Protein AF-A0A7R9K8U1-F1 (afdb_monomer_lite)

InterPro domains:
  IPR033490 Leucine-rich PPR motif-containing protein [PTHR46669] (6-145)

Organism: Timema genevievae (NCBI:txid629358)

Sequence (145 aa):
PIANCCQEFEAAGHEFSAGMIACMFDAHVRFGNLEEAEAYFKELTTSAPSFTLDHFKVVDFATLLVTKGKLKDAVSLLNKYPANIRGKGSMVSISRNCLKLLTAMSESGEGAASTRDMLSLLVQQGYCTVNNIMLGPLIRAHLNR

pLDDT: mean 88.68, std 11.59, range [49.0, 98.5]

Radius of gyration: 16.49 Å; chains: 1; bounding box: 37×22×49 Å

Structure (mmCIF, N/CA/C/O backbone):
data_AF-A0A7R9K8U1-F1
#
_entry.id   AF-A0A7R9K8U1-F1
#
loop_
_atom_site.group_PDB
_atom_site.id
_atom_site.type_symbol
_atom_site.label_atom_id
_atom_site.label_alt_id
_atom_site.label_comp_id
_atom_site.label_asym_id
_atom_site.label_entity_id
_atom_site.label_seq_id
_atom_site.pdbx_PDB_ins_code
_atom_site.Cartn_x
_atom_site.Cartn_y
_atom_site.Cartn_z
_atom_site.occupancy
_atom_site.B_iso_or_equiv
_atom_site.auth_seq_id
_atom_site.auth_comp_id
_atom_site.auth_asym_id
_atom_site.auth_atom_id
_atom_site.pdbx_PDB_model_num
ATOM 1 N N . PRO A 1 1 ? -2.905 10.457 -22.133 1.00 58.56 1 PRO A N 1
ATOM 2 C CA . PRO A 1 1 ? -1.576 11.119 -22.211 1.00 58.56 1 PRO A CA 1
ATOM 3 C C . PRO A 1 1 ? -0.402 10.166 -21.945 1.00 58.56 1 PRO A C 1
ATOM 5 O O . PRO A 1 1 ? 0.466 10.059 -22.796 1.00 58.56 1 PRO A O 1
ATOM 8 N N . ILE A 1 2 ? -0.391 9.453 -20.809 1.00 61.75 2 ILE A N 1
ATOM 9 C CA . ILE A 1 2 ? 0.702 8.527 -20.454 1.00 61.75 2 ILE A CA 1
ATOM 10 C C . ILE A 1 2 ? 0.732 7.309 -21.399 1.00 61.75 2 ILE A C 1
ATOM 12 O O . ILE A 1 2 ? 1.789 6.973 -21.913 1.00 61.75 2 ILE A O 1
ATOM 16 N N . ALA A 1 3 ? -0.433 6.728 -21.714 1.00 65.38 3 ALA A N 1
ATOM 17 C CA . ALA A 1 3 ? -0.542 5.586 -22.630 1.00 65.38 3 ALA A CA 1
ATOM 18 C C . ALA A 1 3 ? 0.078 5.846 -24.019 1.00 65.38 3 ALA A C 1
ATOM 20 O O . ALA A 1 3 ? 0.784 4.990 -24.538 1.00 65.38 3 ALA A O 1
ATOM 21 N N . ASN A 1 4 ? -0.115 7.044 -24.584 1.00 69.38 4 ASN A N 1
ATOM 22 C CA . ASN A 1 4 ? 0.431 7.391 -25.902 1.00 69.38 4 ASN A CA 1
ATOM 23 C C . ASN A 1 4 ? 1.967 7.466 -25.886 1.00 69.38 4 ASN A C 1
ATOM 25 O O . ASN A 1 4 ? 2.611 6.990 -26.808 1.00 69.38 4 ASN A O 1
ATOM 29 N N . CYS A 1 5 ? 2.554 8.009 -24.814 1.00 71.19 5 CYS A N 1
ATOM 30 C CA . CYS A 1 5 ? 4.010 8.097 -24.668 1.00 71.19 5 CYS A CA 1
ATOM 31 C C . CYS A 1 5 ? 4.652 6.701 -24.555 1.00 71.19 5 CYS A C 1
ATOM 33 O O . CYS A 1 5 ? 5.703 6.451 -25.137 1.00 71.19 5 CYS A O 1
ATOM 35 N N . CYS A 1 6 ? 3.997 5.767 -23.855 1.00 75.81 6 CYS A N 1
ATOM 36 C CA . CYS A 1 6 ? 4.476 4.387 -23.747 1.00 75.81 6 CYS A CA 1
ATOM 37 C C . CYS A 1 6 ? 4.466 3.666 -25.098 1.00 75.81 6 CYS A C 1
ATOM 39 O O . CYS A 1 6 ? 5.458 3.039 -25.454 1.00 75.81 6 CYS A O 1
ATOM 41 N N . GLN A 1 7 ? 3.388 3.820 -25.871 1.00 77.94 7 GLN A N 1
ATOM 42 C CA . GLN A 1 7 ? 3.272 3.222 -27.203 1.00 77.94 7 GLN A CA 1
ATOM 43 C C . GLN A 1 7 ? 4.339 3.747 -28.169 1.00 77.94 7 GLN A C 1
ATOM 45 O O . GLN A 1 7 ? 4.906 2.976 -28.937 1.00 77.94 7 GLN A O 1
ATOM 50 N N . GLU A 1 8 ? 4.643 5.046 -28.122 1.00 80.25 8 GLU A N 1
ATOM 51 C CA . GLU A 1 8 ? 5.704 5.645 -28.941 1.00 80.25 8 GLU A CA 1
ATOM 52 C C . GLU A 1 8 ? 7.100 5.139 -28.542 1.00 80.25 8 GLU A C 1
ATOM 54 O O . GLU A 1 8 ? 7.938 4.889 -29.409 1.00 80.25 8 GLU A O 1
ATOM 59 N N . PHE A 1 9 ? 7.347 4.939 -27.245 1.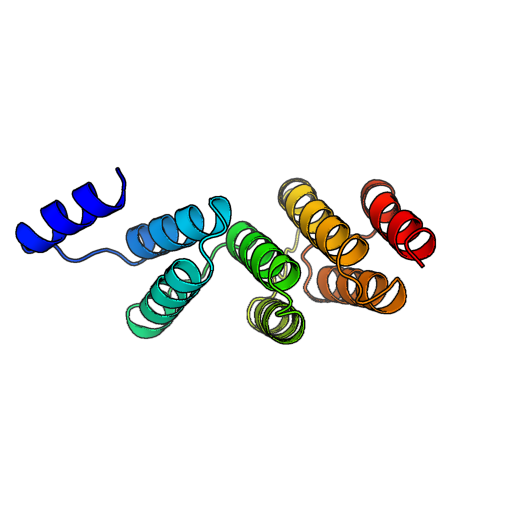00 82.38 9 PHE A N 1
ATOM 60 C CA . PHE A 1 9 ? 8.621 4.429 -26.731 1.00 82.38 9 PHE A CA 1
ATOM 61 C C . PHE A 1 9 ? 8.865 2.962 -27.122 1.00 82.38 9 PHE A C 1
ATOM 63 O O . PHE A 1 9 ? 9.959 2.614 -27.571 1.00 82.38 9 PHE A O 1
ATOM 70 N N . GLU A 1 10 ? 7.832 2.123 -27.020 1.00 80.31 10 GLU A N 1
ATOM 71 C CA . GLU A 1 10 ? 7.867 0.728 -27.480 1.00 80.31 10 GLU A CA 1
ATOM 72 C C . GLU A 1 10 ? 8.015 0.643 -29.003 1.00 80.31 10 GLU A C 1
ATOM 74 O O . GLU A 1 10 ? 8.814 -0.148 -29.504 1.00 80.31 10 GLU A O 1
ATOM 79 N N . ALA A 1 11 ? 7.300 1.491 -29.753 1.00 81.69 11 ALA A N 1
ATOM 80 C CA . ALA A 1 11 ? 7.401 1.550 -31.212 1.00 81.69 11 ALA A CA 1
ATOM 81 C C . ALA A 1 11 ? 8.803 1.968 -31.692 1.00 81.69 11 ALA A C 1
ATOM 83 O O . ALA A 1 11 ? 9.220 1.579 -32.784 1.00 81.69 11 ALA A O 1
ATOM 84 N N . ALA A 1 12 ? 9.547 2.715 -30.872 1.00 84.44 12 ALA A N 1
ATOM 85 C CA . ALA A 1 12 ? 10.950 3.050 -31.108 1.00 84.44 12 ALA A CA 1
ATOM 86 C C . ALA A 1 12 ? 11.928 1.902 -30.762 1.00 84.44 12 ALA A C 1
ATOM 88 O O . ALA A 1 12 ? 13.133 2.042 -30.978 1.00 84.44 12 ALA A O 1
ATOM 89 N N . GLY A 1 13 ? 11.434 0.765 -30.256 1.00 81.62 13 GLY A N 1
ATOM 90 C CA . GLY A 1 13 ? 12.230 -0.420 -29.928 1.00 81.62 13 GLY A CA 1
ATOM 91 C C . GLY A 1 13 ? 13.005 -0.316 -28.613 1.00 81.62 13 GLY A C 1
ATOM 92 O O . GLY A 1 13 ? 13.977 -1.045 -28.420 1.00 81.62 13 GLY A O 1
ATOM 93 N N . HIS A 1 14 ? 12.621 0.601 -27.723 1.00 85.00 14 HIS A N 1
ATOM 94 C CA . HIS A 1 14 ? 13.254 0.745 -26.416 1.00 85.00 14 HIS A CA 1
ATOM 95 C C . HIS A 1 14 ? 12.584 -0.139 -25.359 1.00 85.00 14 HIS A C 1
ATOM 97 O O . HIS A 1 14 ? 11.364 -0.273 -25.321 1.00 85.00 14 HIS A O 1
ATOM 103 N N . GLU A 1 15 ? 13.388 -0.698 -24.455 1.00 84.88 15 GLU A N 1
ATOM 104 C CA . GLU A 1 15 ? 12.897 -1.466 -23.309 1.00 84.88 15 GLU A CA 1
ATOM 105 C C . GLU A 1 15 ? 12.723 -0.568 -22.078 1.00 84.88 15 GLU A C 1
ATOM 107 O O . GLU A 1 15 ? 13.561 0.293 -21.781 1.00 84.88 15 GLU A O 1
ATOM 112 N N . PHE A 1 16 ? 11.644 -0.779 -21.322 1.00 88.38 16 PHE A N 1
ATOM 113 C CA . PHE A 1 16 ? 11.436 -0.064 -20.069 1.00 88.38 16 PHE A CA 1
ATOM 114 C C . PHE A 1 16 ? 12.353 -0.597 -18.972 1.00 88.38 16 PHE A C 1
ATOM 116 O O . PHE A 1 16 ? 12.380 -1.784 -18.656 1.00 88.38 16 PHE A O 1
ATOM 123 N N . SER A 1 17 ? 13.060 0.315 -18.307 1.00 92.19 17 SER A N 1
ATOM 124 C CA . SER A 1 17 ? 13.763 -0.029 -17.072 1.00 92.19 17 SER A CA 1
ATOM 125 C C . SER A 1 17 ? 12.773 -0.360 -15.946 1.00 92.19 17 SER A C 1
ATOM 127 O O . SER A 1 17 ? 11.665 0.178 -15.894 1.00 92.19 17 SER A O 1
ATOM 129 N N . ALA A 1 18 ? 13.206 -1.151 -14.960 1.00 94.00 18 ALA A N 1
ATOM 130 C CA . ALA A 1 18 ? 12.404 -1.444 -13.767 1.00 94.00 18 ALA A CA 1
ATOM 131 C C . ALA A 1 18 ? 11.915 -0.168 -13.047 1.00 94.00 18 ALA A C 1
ATOM 133 O O . ALA A 1 18 ? 10.790 -0.108 -12.558 1.00 94.00 18 ALA A O 1
ATOM 134 N N . GLY A 1 19 ? 12.733 0.892 -13.038 1.00 93.62 19 GLY A N 1
ATOM 135 C CA . GLY A 1 19 ? 12.345 2.192 -12.490 1.00 93.62 19 GLY A CA 1
ATOM 136 C C . GLY A 1 19 ? 11.198 2.853 -13.260 1.00 93.62 19 GLY A C 1
ATOM 137 O O . GLY A 1 19 ? 10.298 3.417 -12.640 1.00 93.62 19 GLY A O 1
ATOM 138 N N . MET A 1 20 ? 11.189 2.744 -14.592 1.00 93.56 20 MET A N 1
ATOM 139 C CA . MET A 1 20 ? 10.099 3.248 -15.437 1.00 93.56 20 MET A CA 1
ATOM 140 C C . MET A 1 20 ? 8.807 2.464 -15.203 1.00 93.56 20 MET A C 1
ATOM 142 O O . MET A 1 20 ? 7.772 3.079 -14.947 1.00 93.56 20 MET A O 1
ATOM 146 N N . ILE A 1 21 ? 8.877 1.129 -15.176 1.00 94.19 21 ILE A N 1
ATOM 147 C CA . ILE A 1 21 ? 7.728 0.262 -14.862 1.00 94.19 21 ILE A CA 1
ATOM 148 C C . ILE A 1 21 ? 7.169 0.609 -13.471 1.00 94.19 21 ILE A C 1
ATOM 150 O O . ILE A 1 21 ? 5.965 0.795 -13.301 1.00 94.19 21 ILE A O 1
ATOM 154 N N . ALA A 1 22 ? 8.036 0.811 -12.474 1.00 95.81 22 ALA A N 1
ATOM 155 C CA . ALA A 1 22 ? 7.624 1.220 -11.132 1.00 95.81 22 ALA A CA 1
ATOM 156 C C . ALA A 1 22 ? 7.000 2.630 -11.078 1.00 95.81 22 ALA A C 1
ATOM 158 O O . ALA A 1 22 ? 6.255 2.929 -10.140 1.00 95.81 22 ALA A O 1
ATOM 159 N N . CYS A 1 23 ? 7.322 3.527 -12.014 1.00 94.44 23 CYS A N 1
ATOM 160 C CA . CYS A 1 23 ? 6.671 4.835 -12.152 1.00 94.44 23 CYS A CA 1
ATOM 161 C C . CYS A 1 23 ? 5.293 4.715 -12.811 1.00 94.44 23 CYS A C 1
ATOM 163 O O . CYS A 1 23 ? 4.356 5.374 -12.364 1.00 94.44 23 CYS A O 1
ATOM 165 N N . MET A 1 24 ? 5.159 3.850 -13.816 1.00 94.50 24 MET A N 1
ATOM 166 C CA . MET A 1 24 ? 3.882 3.547 -14.468 1.00 94.50 24 MET A CA 1
ATOM 167 C C . MET A 1 24 ? 2.894 2.911 -13.492 1.00 94.50 24 MET A C 1
ATOM 169 O O . MET A 1 24 ? 1.778 3.406 -13.328 1.00 94.50 24 MET A O 1
ATOM 173 N N . PHE A 1 25 ? 3.348 1.894 -12.761 1.00 96.88 25 PHE A N 1
ATOM 174 C CA . PHE A 1 25 ? 2.625 1.296 -11.643 1.00 96.88 25 PHE A CA 1
ATOM 175 C C . PHE A 1 25 ? 2.106 2.359 -10.663 1.00 96.88 25 PHE A C 1
ATOM 177 O O . PHE A 1 25 ? 0.908 2.450 -10.406 1.00 96.88 25 PHE A O 1
ATOM 184 N N . ASP A 1 26 ? 2.999 3.210 -10.157 1.00 96.31 26 ASP A N 1
ATOM 185 C CA . ASP A 1 26 ? 2.665 4.237 -9.169 1.00 96.31 26 ASP A CA 1
ATOM 186 C C . ASP A 1 26 ? 1.698 5.308 -9.711 1.00 96.31 26 ASP A C 1
ATOM 188 O O . ASP A 1 26 ? 0.852 5.825 -8.980 1.00 96.31 26 ASP A O 1
ATOM 192 N N . ALA A 1 27 ? 1.771 5.631 -11.005 1.00 96.00 27 ALA A N 1
ATOM 193 C CA . ALA A 1 27 ? 0.796 6.508 -11.645 1.00 96.00 27 ALA A CA 1
ATOM 194 C C . ALA A 1 27 ? -0.605 5.873 -11.650 1.00 96.00 27 ALA A C 1
ATOM 196 O O . ALA A 1 27 ? -1.566 6.513 -11.221 1.00 96.00 27 ALA A O 1
ATOM 197 N N . HIS A 1 28 ? -0.727 4.610 -12.069 1.00 96.56 28 HIS A N 1
ATOM 198 C CA . HIS A 1 28 ? -2.011 3.900 -12.080 1.00 96.56 28 HIS A CA 1
ATOM 199 C C . HIS A 1 28 ? -2.598 3.717 -10.677 1.00 96.56 28 HIS A C 1
ATOM 201 O O . HIS A 1 28 ? -3.803 3.914 -10.496 1.00 96.56 28 HIS A O 1
ATOM 207 N N . VAL A 1 29 ? -1.756 3.458 -9.670 1.00 97.75 29 VAL A N 1
ATOM 208 C CA . VAL A 1 29 ? -2.177 3.439 -8.261 1.00 97.75 29 VAL A CA 1
ATOM 209 C C . VAL A 1 29 ? -2.803 4.776 -7.862 1.00 97.75 29 VAL A C 1
ATOM 211 O O . VAL A 1 29 ? -3.905 4.807 -7.313 1.00 97.75 29 VAL A O 1
ATOM 214 N N . ARG A 1 30 ? -2.147 5.895 -8.195 1.00 94.69 30 ARG A N 1
ATOM 215 C CA . ARG A 1 30 ? -2.631 7.245 -7.864 1.00 94.69 30 ARG A CA 1
ATOM 216 C C . ARG A 1 30 ? -3.910 7.644 -8.604 1.00 94.69 30 ARG A C 1
ATOM 218 O O . ARG A 1 30 ? -4.683 8.429 -8.059 1.00 94.69 30 ARG A O 1
ATOM 225 N N . PHE A 1 31 ? -4.151 7.108 -9.800 1.00 95.75 31 PHE A N 1
ATOM 226 C CA . PHE A 1 31 ? -5.392 7.331 -10.555 1.00 95.75 31 PHE A CA 1
ATOM 227 C C . PHE A 1 31 ? -6.523 6.351 -10.204 1.00 95.75 31 PHE A C 1
ATOM 229 O O . PHE A 1 31 ? -7.654 6.551 -10.639 1.00 95.75 31 PHE A O 1
ATOM 236 N N . GLY A 1 32 ? -6.259 5.329 -9.385 1.00 96.00 32 GLY A N 1
ATOM 237 C CA . GLY A 1 32 ? -7.265 4.343 -8.981 1.00 96.00 32 GLY A CA 1
ATOM 238 C C . GLY A 1 32 ? -7.548 3.255 -10.024 1.00 96.00 32 GLY A C 1
ATOM 239 O O . GLY A 1 32 ? -8.571 2.562 -9.931 1.00 96.00 32 GLY A O 1
ATOM 240 N N . ASN A 1 33 ? -6.639 3.100 -10.988 1.00 96.88 33 ASN A N 1
ATOM 241 C CA . ASN A 1 33 ? -6.682 2.128 -12.076 1.00 96.88 33 ASN A CA 1
ATOM 242 C C . ASN A 1 33 ? -6.093 0.796 -11.593 1.00 96.88 33 ASN A C 1
ATOM 244 O O . ASN A 1 33 ? -4.892 0.554 -11.713 1.00 96.88 33 ASN A O 1
ATOM 248 N N . LEU A 1 34 ? -6.926 -0.033 -10.958 1.00 97.44 34 LEU A N 1
ATOM 249 C CA . LEU A 1 34 ? -6.455 -1.247 -10.289 1.00 97.44 34 LEU A CA 1
ATOM 250 C C . LEU A 1 34 ? -5.900 -2.289 -11.267 1.00 97.44 34 LEU A C 1
ATOM 252 O O . LEU A 1 34 ? -4.856 -2.866 -10.984 1.00 97.44 34 LEU A O 1
ATOM 256 N N . GLU A 1 35 ? -6.584 -2.532 -12.384 1.00 97.12 35 GLU A N 1
ATOM 257 C CA . GLU A 1 35 ? -6.207 -3.585 -13.336 1.00 97.12 35 GLU A CA 1
ATOM 258 C C . GLU A 1 35 ? -4.828 -3.309 -13.943 1.00 97.12 35 GLU A C 1
ATOM 260 O O . GLU A 1 35 ? -3.952 -4.175 -13.947 1.00 97.12 35 GLU A O 1
ATOM 265 N N . GLU A 1 36 ? -4.591 -2.071 -14.372 1.00 96.38 36 GLU A N 1
ATOM 266 C CA . GLU A 1 36 ? -3.306 -1.646 -14.915 1.00 96.38 36 GLU A CA 1
ATOM 267 C C . GLU A 1 36 ? -2.218 -1.600 -13.837 1.00 96.38 36 GLU A C 1
ATOM 269 O O . GLU A 1 36 ? -1.082 -1.996 -14.097 1.00 96.38 36 GLU A O 1
ATOM 274 N N . ALA A 1 37 ? -2.547 -1.176 -12.611 1.00 97.75 37 ALA A N 1
ATOM 275 C CA . ALA A 1 37 ? -1.602 -1.241 -11.497 1.00 97.75 37 ALA A CA 1
ATOM 276 C C . ALA A 1 37 ? -1.169 -2.692 -11.212 1.00 97.75 37 ALA A C 1
ATOM 278 O O . ALA A 1 37 ? 0.022 -2.960 -11.053 1.00 97.75 37 ALA A O 1
ATOM 279 N N . GLU A 1 38 ? -2.102 -3.646 -11.200 1.00 97.69 38 GLU A N 1
ATOM 280 C CA . GLU A 1 38 ? -1.797 -5.071 -11.029 1.00 97.69 38 GLU A CA 1
ATOM 281 C C . GLU A 1 38 ? -0.952 -5.620 -12.187 1.00 97.69 38 GLU A C 1
ATOM 283 O O . GLU A 1 38 ? -0.008 -6.380 -11.945 1.00 97.69 38 GLU A O 1
ATOM 288 N N . ALA A 1 39 ? -1.231 -5.199 -13.425 1.00 96.88 39 ALA A N 1
ATOM 289 C CA . ALA A 1 39 ? -0.458 -5.589 -14.601 1.00 96.88 39 ALA A CA 1
ATOM 290 C C . ALA A 1 39 ? 1.006 -5.128 -14.504 1.00 96.88 39 ALA A C 1
ATOM 292 O O . ALA A 1 39 ? 1.909 -5.965 -14.566 1.00 96.88 39 ALA A O 1
ATOM 293 N N . TYR A 1 40 ? 1.250 -3.837 -14.250 1.00 96.25 40 TYR A N 1
ATOM 294 C CA . TYR A 1 40 ? 2.613 -3.310 -14.107 1.00 96.25 40 TYR A CA 1
ATOM 295 C C . TYR A 1 40 ? 3.331 -3.854 -12.868 1.00 96.25 40 TYR A C 1
ATOM 297 O O . TYR A 1 40 ? 4.544 -4.059 -12.895 1.00 96.25 40 TYR A O 1
ATOM 305 N N . PHE A 1 41 ? 2.614 -4.137 -11.776 1.00 96.56 41 PHE A N 1
ATOM 306 C CA . PHE A 1 41 ? 3.212 -4.772 -10.600 1.00 96.56 41 PHE A CA 1
ATOM 307 C C . PHE A 1 41 ? 3.661 -6.214 -10.889 1.00 96.56 41 PHE A C 1
ATOM 309 O O . PHE A 1 41 ? 4.755 -6.633 -10.488 1.00 96.56 41 PHE A O 1
ATOM 316 N N . LYS A 1 42 ? 2.842 -6.980 -11.619 1.00 96.25 42 LYS A N 1
ATOM 317 C CA . LYS A 1 42 ? 3.197 -8.329 -12.075 1.00 96.25 42 LYS A CA 1
ATOM 318 C C . LYS A 1 42 ? 4.388 -8.294 -13.029 1.00 96.25 42 LYS A C 1
ATOM 320 O O . LYS A 1 42 ? 5.302 -9.103 -12.880 1.00 96.25 42 LYS A O 1
ATOM 325 N N . GLU A 1 43 ? 4.392 -7.359 -13.972 1.00 94.88 43 GLU A N 1
ATOM 326 C CA . GLU A 1 43 ? 5.511 -7.159 -14.888 1.00 94.88 43 GLU A CA 1
ATOM 327 C C . GLU A 1 43 ? 6.796 -6.859 -14.114 1.00 94.88 43 GLU A C 1
ATOM 329 O O . GLU A 1 43 ? 7.762 -7.602 -14.253 1.00 94.88 43 GLU A O 1
ATOM 334 N N . LEU A 1 44 ? 6.773 -5.872 -13.211 1.00 94.69 44 LEU A N 1
ATOM 335 C CA . LEU A 1 44 ? 7.926 -5.470 -12.402 1.00 94.69 44 LEU A CA 1
ATOM 336 C C . LEU A 1 44 ? 8.526 -6.642 -11.616 1.00 94.69 44 LEU A C 1
ATOM 338 O O . LEU A 1 44 ? 9.740 -6.828 -11.594 1.00 94.69 44 LEU A O 1
ATOM 342 N N . THR A 1 45 ? 7.674 -7.448 -10.979 1.00 93.44 45 THR A N 1
ATOM 343 C CA . THR A 1 45 ? 8.120 -8.602 -10.180 1.00 93.44 45 THR A CA 1
ATOM 344 C C . THR A 1 45 ? 8.605 -9.782 -11.025 1.00 93.44 45 THR A C 1
ATOM 346 O O . THR A 1 45 ? 9.346 -10.618 -10.509 1.00 93.44 45 THR A O 1
ATOM 349 N N . THR A 1 46 ? 8.224 -9.844 -12.304 1.00 94.19 46 THR A N 1
ATOM 350 C CA . THR A 1 46 ? 8.655 -10.890 -13.243 1.00 94.19 46 THR A CA 1
ATOM 351 C C . THR A 1 46 ? 9.940 -10.498 -13.971 1.00 94.19 46 THR A C 1
ATOM 353 O O . THR A 1 46 ? 10.868 -11.300 -14.040 1.00 94.19 46 THR A O 1
ATOM 356 N N . SER A 1 47 ? 10.011 -9.273 -14.500 1.00 92.81 47 SER A N 1
ATOM 357 C CA . SER A 1 47 ? 11.144 -8.781 -15.294 1.00 92.81 47 SER A CA 1
ATOM 358 C C . SER A 1 47 ? 12.323 -8.333 -14.429 1.00 92.81 47 SER A C 1
ATOM 360 O O . SER A 1 47 ? 13.474 -8.472 -14.838 1.00 92.81 47 SER A O 1
ATOM 362 N N . ALA A 1 48 ? 12.059 -7.842 -13.215 1.00 93.06 48 ALA A N 1
ATOM 363 C CA . ALA A 1 48 ? 13.077 -7.348 -12.297 1.00 93.06 48 ALA A CA 1
ATOM 364 C C . ALA A 1 48 ? 12.849 -7.877 -10.865 1.00 93.06 48 ALA A C 1
ATOM 366 O O . ALA A 1 48 ? 12.540 -7.108 -9.955 1.00 93.06 48 ALA A O 1
ATOM 367 N N . PRO A 1 49 ? 13.036 -9.187 -10.613 1.00 91.12 49 PRO A N 1
ATOM 368 C CA . PRO A 1 49 ? 12.740 -9.802 -9.313 1.00 91.12 49 PRO A CA 1
ATOM 369 C C . PRO A 1 49 ? 13.603 -9.268 -8.157 1.00 91.12 49 PRO A C 1
ATOM 371 O O . PRO A 1 49 ? 13.213 -9.375 -6.998 1.00 91.12 49 PRO A O 1
ATOM 374 N N . SER A 1 50 ? 14.770 -8.686 -8.455 1.00 91.44 50 SER A N 1
ATOM 375 C CA . SER A 1 50 ? 15.648 -8.024 -7.481 1.00 91.44 50 SER A CA 1
ATOM 376 C C . SER A 1 50 ? 15.288 -6.555 -7.224 1.00 91.44 50 SER A C 1
ATOM 378 O O . SER A 1 50 ? 15.922 -5.912 -6.386 1.00 91.44 50 SER A O 1
ATOM 380 N N . PHE A 1 51 ? 14.298 -6.003 -7.931 1.00 92.31 51 PHE A N 1
ATOM 381 C CA . PHE A 1 51 ? 13.867 -4.624 -7.749 1.00 92.31 51 PHE A CA 1
ATOM 382 C C . PHE A 1 51 ? 13.052 -4.474 -6.462 1.00 92.31 51 PHE A C 1
ATOM 384 O O . PHE A 1 51 ? 11.991 -5.077 -6.288 1.00 92.31 51 PHE A O 1
ATOM 391 N N . THR A 1 52 ? 13.529 -3.614 -5.567 1.00 89.75 52 THR A N 1
ATOM 392 C CA . THR A 1 52 ? 12.821 -3.288 -4.329 1.00 89.75 52 THR A CA 1
ATOM 393 C C . THR A 1 52 ? 11.846 -2.148 -4.578 1.00 89.75 52 THR A C 1
ATOM 395 O O . THR A 1 52 ? 12.250 -1.021 -4.867 1.00 89.75 52 THR A O 1
ATOM 398 N N . LEU A 1 53 ? 10.551 -2.430 -4.432 1.00 90.88 53 LEU A N 1
ATOM 399 C CA . LEU A 1 53 ? 9.529 -1.395 -4.476 1.00 90.88 53 LEU A CA 1
ATOM 400 C C . LEU A 1 53 ? 9.602 -0.534 -3.209 1.00 90.88 53 LEU A C 1
ATOM 402 O O . LEU A 1 53 ? 9.659 -1.043 -2.091 1.00 90.88 53 LEU A O 1
ATOM 406 N N . ASP A 1 54 ? 9.583 0.779 -3.406 1.00 90.00 54 ASP A N 1
ATOM 407 C CA . ASP A 1 54 ? 9.598 1.756 -2.327 1.00 90.00 54 ASP A CA 1
ATOM 408 C C . ASP A 1 54 ? 8.359 1.636 -1.413 1.00 90.00 54 ASP A C 1
ATOM 410 O O . ASP A 1 54 ? 7.238 1.393 -1.870 1.00 90.00 54 ASP A O 1
ATOM 414 N N . HIS A 1 55 ? 8.559 1.828 -0.108 1.00 90.81 55 HIS A N 1
ATOM 415 C CA . HIS A 1 55 ? 7.528 1.585 0.903 1.00 90.81 55 HIS A CA 1
ATOM 416 C C . HIS A 1 55 ? 6.303 2.495 0.758 1.00 90.81 55 HIS A C 1
ATOM 418 O O . HIS A 1 55 ? 5.198 2.070 1.093 1.00 90.81 55 HIS A O 1
ATOM 424 N N . PHE A 1 56 ? 6.458 3.716 0.236 1.00 93.12 56 PHE A N 1
ATOM 425 C CA . PHE A 1 56 ? 5.318 4.604 0.004 1.00 93.12 56 PHE A CA 1
ATOM 426 C C . PHE A 1 56 ? 4.394 4.015 -1.059 1.00 93.12 56 PHE A C 1
ATOM 428 O O . PHE A 1 56 ? 3.184 3.934 -0.847 1.00 93.12 56 PHE A O 1
ATOM 435 N N . LYS A 1 57 ? 4.978 3.513 -2.154 1.00 95.00 57 LYS A N 1
ATOM 436 C CA . LYS A 1 57 ? 4.241 2.865 -3.246 1.00 95.00 57 LYS A CA 1
ATOM 437 C C . LYS A 1 57 ? 3.538 1.590 -2.785 1.00 95.00 57 LYS A C 1
ATOM 439 O O . LYS A 1 57 ? 2.421 1.318 -3.216 1.00 95.00 57 LYS A O 1
ATOM 444 N N . VAL A 1 58 ? 4.161 0.827 -1.883 1.00 96.25 58 VAL A N 1
ATOM 445 C CA . VAL A 1 58 ? 3.538 -0.367 -1.286 1.00 96.25 58 VAL A CA 1
ATOM 446 C C . VAL A 1 58 ? 2.282 0.006 -0.490 1.00 96.25 58 VAL A C 1
ATOM 448 O O . VAL A 1 58 ? 1.231 -0.601 -0.694 1.00 96.25 58 VAL A O 1
ATOM 451 N N . VAL A 1 59 ? 2.356 1.015 0.386 1.00 96.81 59 VAL A N 1
ATOM 452 C CA . VAL A 1 59 ? 1.201 1.438 1.204 1.00 96.81 59 VAL A CA 1
ATOM 453 C C . VAL A 1 59 ? 0.108 2.084 0.349 1.00 96.81 59 VAL A C 1
ATOM 455 O O . VAL A 1 59 ? -1.078 1.839 0.585 1.00 96.81 59 VAL A O 1
ATOM 458 N N . ASP A 1 60 ? 0.470 2.867 -0.668 1.00 97.75 60 ASP A N 1
ATOM 459 C CA . ASP A 1 60 ? -0.508 3.449 -1.594 1.00 97.75 60 ASP A CA 1
ATOM 460 C C . ASP A 1 60 ? -1.224 2.365 -2.411 1.00 97.75 60 ASP A C 1
ATOM 462 O O . ASP A 1 60 ? -2.444 2.422 -2.577 1.00 97.75 60 ASP A O 1
ATOM 466 N N . PHE A 1 61 ? -0.513 1.318 -2.836 1.00 98.50 61 PHE A N 1
ATOM 467 C CA . PHE A 1 61 ? -1.146 0.197 -3.524 1.00 98.50 61 PHE A CA 1
ATOM 468 C C . PHE A 1 61 ? -2.043 -0.630 -2.598 1.00 98.50 61 PHE A C 1
ATOM 470 O O . PHE A 1 61 ? -3.167 -0.963 -2.974 1.00 98.50 61 PHE A O 1
ATOM 477 N N . ALA A 1 62 ? -1.615 -0.878 -1.355 1.00 98.44 62 ALA A N 1
ATOM 478 C CA . ALA A 1 62 ? -2.472 -1.481 -0.332 1.00 98.44 62 ALA A CA 1
ATOM 479 C C . ALA A 1 62 ? -3.749 -0.652 -0.101 1.00 98.44 62 ALA A C 1
ATOM 481 O O . ALA A 1 62 ? -4.834 -1.213 0.046 1.00 98.44 62 ALA A O 1
ATOM 482 N N . THR A 1 63 ? -3.637 0.680 -0.128 1.00 98.44 63 THR A N 1
ATOM 483 C CA . THR A 1 63 ? -4.789 1.588 -0.026 1.00 98.44 63 THR A CA 1
ATOM 484 C C . THR A 1 63 ? -5.747 1.382 -1.192 1.00 98.44 63 THR A C 1
ATOM 486 O O . THR A 1 63 ? -6.940 1.184 -0.965 1.00 98.44 63 THR A O 1
ATOM 489 N N . LEU A 1 64 ? -5.242 1.350 -2.430 1.00 98.50 64 LEU A N 1
ATOM 490 C CA . LEU A 1 64 ? -6.075 1.091 -3.605 1.00 98.50 64 LEU A CA 1
ATOM 491 C C . LEU A 1 64 ? -6.789 -0.266 -3.507 1.00 98.50 64 LEU A C 1
ATOM 493 O O . LEU A 1 64 ? -7.999 -0.330 -3.722 1.00 98.50 64 LEU A O 1
ATOM 497 N N . LEU A 1 65 ? -6.082 -1.326 -3.110 1.00 98.50 65 LEU A N 1
ATOM 498 C CA . LEU A 1 65 ? -6.665 -2.658 -2.915 1.00 98.50 65 LEU A CA 1
ATOM 499 C C . LEU A 1 65 ? -7.828 -2.632 -1.913 1.00 98.50 65 LEU A C 1
ATOM 501 O O . LEU A 1 65 ? -8.908 -3.139 -2.220 1.00 98.50 65 LEU A O 1
ATOM 505 N N . VAL A 1 66 ? -7.658 -1.972 -0.762 1.00 97.94 66 VAL A N 1
ATOM 506 C CA . VAL A 1 66 ? -8.735 -1.798 0.230 1.00 97.94 66 VAL A CA 1
ATOM 507 C C . VAL A 1 66 ? -9.933 -1.063 -0.369 1.00 97.94 66 VAL A C 1
ATOM 509 O O . VAL A 1 66 ? -11.060 -1.538 -0.238 1.00 97.94 66 VAL A O 1
ATOM 512 N N . THR A 1 67 ? -9.713 0.046 -1.085 1.00 97.00 67 THR A N 1
ATOM 513 C CA . THR A 1 67 ? -10.819 0.817 -1.694 1.00 97.00 67 THR A CA 1
ATOM 514 C C . THR A 1 67 ? -11.585 0.043 -2.770 1.00 97.00 67 THR A C 1
ATOM 516 O O . THR A 1 67 ? -12.715 0.395 -3.100 1.00 97.00 67 THR A O 1
ATOM 519 N N . LYS A 1 68 ? -10.988 -1.021 -3.315 1.00 97.12 68 LYS A N 1
ATOM 520 C CA . LYS A 1 68 ? -11.585 -1.905 -4.323 1.00 97.12 68 LYS A CA 1
ATOM 521 C C . LYS A 1 68 ? -12.099 -3.223 -3.724 1.00 97.12 68 LYS A C 1
ATOM 523 O O . LYS A 1 68 ? -12.423 -4.139 -4.473 1.00 97.12 68 LYS A O 1
ATOM 528 N N . GLY A 1 69 ? -12.171 -3.333 -2.394 1.00 96.38 69 GLY A N 1
ATOM 529 C CA . GLY A 1 69 ? -12.692 -4.513 -1.693 1.00 96.38 69 GLY A CA 1
ATOM 530 C C . GLY A 1 69 ? -11.725 -5.702 -1.626 1.00 96.38 69 GLY A C 1
ATOM 531 O O . GLY A 1 69 ? -12.123 -6.801 -1.248 1.00 96.38 69 GLY A O 1
ATOM 532 N N . LYS A 1 70 ? -10.445 -5.509 -1.965 1.00 97.44 70 LYS A N 1
ATOM 533 C CA . LYS A 1 70 ? -9.404 -6.550 -1.955 1.00 97.44 70 LYS A CA 1
ATOM 534 C C . LYS A 1 70 ? -8.564 -6.515 -0.669 1.00 97.44 70 LYS A C 1
ATOM 536 O O . LYS A 1 70 ? -7.336 -6.443 -0.706 1.00 97.44 70 LYS A O 1
ATOM 541 N N . LEU A 1 71 ? -9.215 -6.571 0.498 1.00 97.38 71 LEU A N 1
ATOM 542 C CA . LEU A 1 71 ? -8.532 -6.474 1.802 1.00 97.38 71 LEU A CA 1
ATOM 543 C C . LEU A 1 71 ? -7.464 -7.563 2.003 1.00 97.38 71 LEU A C 1
ATOM 545 O O . LEU A 1 71 ? -6.363 -7.281 2.473 1.00 97.38 71 LEU A O 1
ATOM 549 N N . LYS A 1 72 ? -7.771 -8.812 1.636 1.00 97.50 72 LYS A N 1
ATOM 550 C CA . LYS A 1 72 ? -6.836 -9.939 1.799 1.00 97.50 72 LYS A CA 1
ATOM 551 C C . LYS A 1 72 ? -5.542 -9.723 1.014 1.00 97.50 72 LYS A C 1
ATOM 553 O O . LYS A 1 72 ? -4.459 -9.976 1.541 1.00 97.50 72 LYS A O 1
ATOM 558 N N . ASP A 1 73 ? -5.655 -9.190 -0.198 1.00 98.00 73 ASP A N 1
ATOM 559 C CA . ASP A 1 73 ? -4.509 -8.912 -1.062 1.00 98.00 73 ASP A CA 1
ATOM 560 C C . ASP A 1 73 ? -3.670 -7.762 -0.497 1.00 98.00 73 ASP A C 1
ATOM 562 O O . ASP A 1 73 ? -2.442 -7.855 -0.471 1.00 98.00 73 ASP A O 1
ATOM 566 N N . ALA A 1 74 ? -4.315 -6.728 0.060 1.00 98.19 74 ALA A N 1
ATOM 567 C CA . ALA A 1 74 ? -3.626 -5.638 0.751 1.00 98.19 74 ALA A CA 1
ATOM 568 C C . ALA A 1 74 ? -2.808 -6.147 1.953 1.00 98.19 74 ALA A C 1
ATOM 570 O O . ALA A 1 74 ? -1.638 -5.793 2.112 1.00 98.19 74 ALA A O 1
ATOM 571 N N . VAL A 1 75 ? -3.390 -7.029 2.774 1.00 98.12 75 VAL A N 1
ATOM 572 C CA . VAL A 1 75 ? -2.697 -7.652 3.915 1.00 98.12 75 VAL A CA 1
ATOM 573 C C . VAL A 1 75 ? -1.535 -8.529 3.444 1.00 98.12 75 VAL A C 1
ATOM 575 O O . VAL A 1 75 ? -0.442 -8.470 4.015 1.00 98.12 75 VAL A O 1
ATOM 578 N N . SER A 1 76 ? -1.731 -9.329 2.394 1.00 97.75 76 SER A N 1
ATOM 579 C CA . SER A 1 76 ? -0.664 -10.158 1.825 1.00 97.75 76 SER A CA 1
ATOM 580 C C . SER A 1 76 ? 0.491 -9.308 1.287 1.00 97.75 76 SER A C 1
ATOM 582 O O . SER A 1 76 ? 1.656 -9.651 1.494 1.00 97.75 76 SER A O 1
ATOM 584 N N . LEU A 1 77 ? 0.184 -8.189 0.626 1.00 97.19 77 LEU A N 1
ATOM 585 C CA . LEU A 1 77 ? 1.175 -7.255 0.100 1.00 97.19 77 LEU A CA 1
ATOM 586 C C . LEU A 1 77 ? 2.034 -6.659 1.226 1.00 97.19 77 LEU A C 1
ATOM 588 O O . LEU A 1 77 ? 3.261 -6.719 1.155 1.00 97.19 77 LEU A O 1
ATOM 592 N N . LEU A 1 78 ? 1.409 -6.143 2.288 1.00 96.81 78 LEU A N 1
ATOM 593 C CA . LEU A 1 78 ? 2.121 -5.522 3.413 1.00 96.81 78 LEU A CA 1
ATOM 594 C C . LEU A 1 78 ? 3.012 -6.517 4.174 1.00 96.81 78 LEU A C 1
ATOM 596 O O . LEU A 1 78 ? 4.091 -6.142 4.625 1.00 96.81 78 LEU A O 1
ATOM 600 N N . ASN A 1 79 ? 2.594 -7.783 4.282 1.00 95.56 79 ASN A N 1
ATOM 601 C CA . ASN A 1 79 ? 3.422 -8.846 4.866 1.00 95.56 79 ASN A CA 1
ATOM 602 C C . ASN A 1 79 ? 4.611 -9.227 3.976 1.00 95.56 79 ASN A C 1
ATOM 604 O O . ASN A 1 79 ? 5.680 -9.561 4.484 1.00 95.56 79 ASN A O 1
ATOM 608 N N . LYS A 1 80 ? 4.436 -9.194 2.649 1.00 94.06 80 LYS A N 1
ATOM 609 C CA . LYS A 1 80 ? 5.499 -9.524 1.691 1.00 94.06 80 LYS A CA 1
ATOM 610 C C . LYS A 1 80 ? 6.585 -8.448 1.637 1.00 94.06 80 LYS A C 1
ATOM 612 O O . LYS A 1 80 ? 7.749 -8.775 1.420 1.00 94.06 80 LYS A O 1
ATOM 617 N N . TYR A 1 81 ? 6.213 -7.186 1.834 1.00 92.81 81 TYR A N 1
ATOM 618 C CA . TYR A 1 81 ? 7.120 -6.042 1.761 1.00 92.81 81 TYR A CA 1
ATOM 619 C C . TYR A 1 81 ? 7.156 -5.303 3.105 1.00 92.81 81 TYR A C 1
ATOM 621 O O . TYR A 1 81 ? 6.568 -4.234 3.217 1.00 92.81 81 TYR A O 1
ATOM 629 N N . PRO A 1 82 ? 7.813 -5.830 4.149 1.00 90.75 82 PRO A N 1
ATOM 630 C CA . PRO A 1 82 ? 7.974 -5.098 5.402 1.00 90.75 82 PRO A CA 1
ATOM 631 C C . PRO A 1 82 ? 8.820 -3.838 5.199 1.00 90.75 82 PRO A C 1
ATOM 633 O O . PRO A 1 82 ? 9.792 -3.844 4.440 1.00 90.75 82 PRO A O 1
ATOM 636 N N . ALA A 1 83 ? 8.494 -2.763 5.916 1.00 86.06 83 ALA A N 1
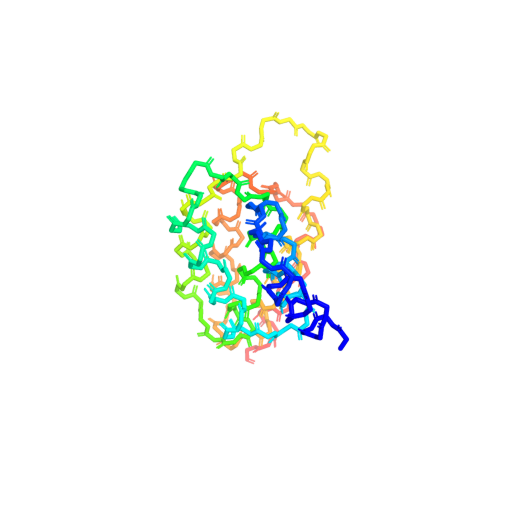ATOM 637 C CA . ALA A 1 83 ? 9.263 -1.527 5.845 1.00 86.06 83 ALA A CA 1
ATOM 638 C C . ALA A 1 83 ? 10.570 -1.623 6.645 1.00 86.06 83 ALA A C 1
ATOM 640 O O . ALA A 1 83 ? 11.587 -1.057 6.252 1.00 86.06 83 ALA A O 1
ATOM 641 N N . ASN A 1 84 ? 10.554 -2.351 7.773 1.00 73.38 84 ASN A N 1
ATOM 642 C CA . ASN A 1 84 ? 11.714 -2.549 8.658 1.00 73.38 84 ASN A CA 1
ATOM 643 C C . ASN A 1 84 ? 12.497 -1.248 8.954 1.00 73.38 84 ASN A C 1
ATOM 645 O O . ASN A 1 84 ? 13.716 -1.272 9.149 1.00 73.38 84 ASN A O 1
ATOM 649 N N . ILE A 1 85 ? 11.806 -0.100 8.981 1.00 64.69 85 ILE A N 1
ATOM 650 C CA . ILE A 1 85 ? 12.435 1.220 9.039 1.00 64.69 85 ILE A CA 1
ATOM 651 C C . ILE A 1 85 ? 13.069 1.410 10.421 1.00 64.69 85 ILE A C 1
ATOM 653 O O . ILE A 1 85 ? 12.404 1.724 11.411 1.00 64.69 85 ILE A O 1
ATOM 657 N N . ARG A 1 86 ? 14.393 1.248 10.499 1.00 51.78 86 ARG A N 1
ATOM 658 C CA . ARG A 1 86 ? 15.189 1.573 11.690 1.00 51.78 86 ARG A CA 1
ATOM 659 C C . ARG A 1 86 ? 15.573 3.056 11.655 1.00 51.78 86 ARG A C 1
ATOM 661 O O . ARG A 1 86 ? 16.581 3.420 11.064 1.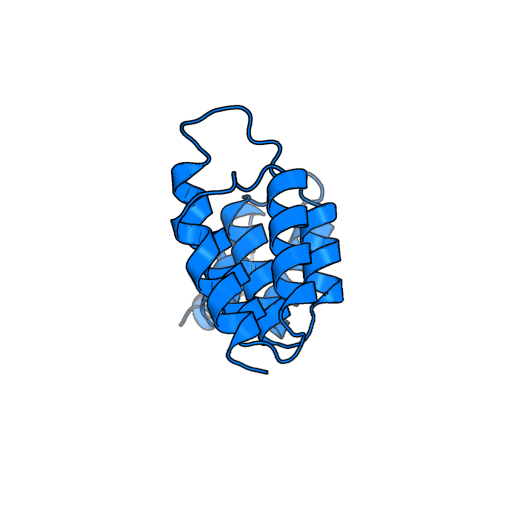00 51.78 86 ARG A O 1
ATOM 668 N N . GLY A 1 87 ? 14.782 3.920 12.297 1.00 51.94 87 GLY A N 1
ATOM 669 C CA . GLY A 1 87 ? 15.162 5.321 12.543 1.00 51.94 87 GLY A CA 1
ATOM 670 C C . GLY A 1 87 ? 14.003 6.323 12.522 1.00 51.94 87 GLY A C 1
ATOM 671 O O . GLY A 1 87 ? 13.134 6.275 11.656 1.00 51.94 87 GLY A O 1
ATOM 672 N N . LYS A 1 88 ? 14.015 7.278 13.466 1.00 49.03 88 LYS A N 1
ATOM 673 C CA . LYS A 1 88 ? 12.935 8.265 13.693 1.00 49.03 88 LYS A CA 1
ATOM 674 C C . LYS A 1 88 ? 12.653 9.206 12.505 1.00 49.03 88 LYS A C 1
ATOM 676 O O . LYS A 1 88 ? 11.545 9.718 12.408 1.00 49.03 88 LYS A O 1
ATOM 681 N N . GLY A 1 89 ? 13.623 9.437 11.613 1.00 49.00 89 GLY A N 1
ATOM 682 C CA . GLY A 1 89 ? 13.498 10.405 10.509 1.00 49.00 89 GLY A CA 1
ATOM 683 C C . GLY A 1 89 ? 12.656 9.933 9.316 1.00 49.00 89 GLY A C 1
ATOM 684 O O . GLY A 1 89 ? 12.010 10.750 8.672 1.00 49.00 89 GLY A O 1
ATOM 685 N N . SER A 1 90 ? 12.614 8.623 9.049 1.00 52.75 90 SER A N 1
ATOM 686 C CA . SER A 1 90 ? 11.887 8.040 7.905 1.00 52.75 90 SER A CA 1
ATOM 687 C C . SER A 1 90 ? 10.413 7.710 8.231 1.00 52.75 90 SER A C 1
ATOM 689 O O . SER A 1 90 ? 9.559 7.692 7.353 1.00 52.75 90 SER A O 1
ATOM 691 N N . MET A 1 91 ? 10.053 7.567 9.514 1.00 56.34 91 MET A N 1
ATOM 692 C CA . MET A 1 91 ? 8.663 7.294 9.934 1.00 56.34 91 MET A CA 1
ATOM 693 C C . MET A 1 91 ? 7.685 8.459 9.700 1.00 56.34 91 MET A C 1
ATOM 695 O O . MET A 1 91 ? 6.487 8.235 9.513 1.00 56.34 91 MET A O 1
ATOM 699 N N . VAL A 1 92 ? 8.158 9.711 9.735 1.00 60.06 92 VAL A N 1
ATOM 700 C CA . VAL A 1 92 ? 7.276 10.891 9.628 1.00 60.06 92 VAL A CA 1
ATOM 701 C C . VAL A 1 92 ? 6.665 11.007 8.229 1.00 60.06 92 VAL A C 1
ATOM 703 O O . VAL A 1 92 ? 5.510 11.410 8.091 1.00 60.06 92 VAL A O 1
ATOM 706 N N . SER A 1 93 ? 7.404 10.626 7.187 1.00 69.19 93 SER A N 1
ATOM 707 C CA . SER A 1 93 ? 6.975 10.784 5.796 1.00 69.19 93 SER A CA 1
ATOM 708 C C . SER A 1 93 ? 5.908 9.758 5.395 1.00 69.19 93 SER A C 1
ATOM 710 O O . SER A 1 93 ? 4.892 10.147 4.820 1.00 69.19 93 SER A O 1
ATOM 712 N N . ILE A 1 94 ? 6.065 8.484 5.767 1.00 87.62 94 ILE A N 1
ATOM 713 C CA . ILE A 1 94 ? 5.112 7.412 5.411 1.00 87.62 94 ILE A CA 1
ATOM 714 C C . ILE A 1 94 ? 3.837 7.400 6.271 1.00 87.62 94 ILE A C 1
ATOM 716 O O . ILE A 1 94 ? 2.824 6.800 5.903 1.00 87.62 94 ILE A O 1
ATOM 720 N N . SER A 1 95 ? 3.841 8.118 7.400 1.00 87.06 95 SER A N 1
ATOM 721 C CA . SER A 1 95 ? 2.673 8.256 8.281 1.00 87.06 95 SER A CA 1
ATOM 722 C C . SER A 1 95 ? 1.435 8.770 7.535 1.00 87.06 95 SER A C 1
ATOM 724 O O . SER A 1 95 ? 0.319 8.351 7.831 1.00 87.06 95 SER A O 1
ATOM 726 N N . ARG A 1 96 ? 1.605 9.635 6.525 1.00 89.88 96 ARG A N 1
ATOM 727 C CA . ARG A 1 96 ? 0.484 10.129 5.706 1.00 89.88 96 ARG A CA 1
ATOM 728 C C . ARG A 1 96 ? -0.164 9.017 4.881 1.00 89.88 96 ARG A C 1
ATOM 730 O O . ARG A 1 96 ? -1.387 8.974 4.795 1.00 89.88 96 ARG A O 1
ATOM 737 N N . ASN A 1 97 ? 0.628 8.119 4.303 1.00 93.50 97 ASN A N 1
ATOM 738 C CA . ASN A 1 97 ? 0.132 6.973 3.541 1.00 93.50 97 ASN A CA 1
ATOM 739 C C . ASN A 1 97 ? -0.566 5.975 4.475 1.00 93.50 97 ASN A C 1
ATOM 741 O O . ASN A 1 97 ? -1.669 5.527 4.177 1.00 93.50 97 ASN A O 1
ATOM 745 N N . CYS A 1 98 ? 0.006 5.725 5.659 1.00 94.56 98 CYS A N 1
ATOM 746 C CA . CYS A 1 98 ? -0.637 4.905 6.690 1.00 94.56 98 CYS A CA 1
ATOM 747 C C . CYS A 1 98 ? -1.999 5.482 7.103 1.00 94.56 98 CYS A C 1
ATOM 749 O O . CYS A 1 98 ? -2.979 4.749 7.199 1.00 94.56 98 CYS A O 1
ATOM 751 N N . LEU A 1 99 ? -2.084 6.803 7.295 1.00 94.31 99 LEU A N 1
ATOM 752 C CA . LEU A 1 99 ? -3.340 7.475 7.618 1.00 94.31 99 LEU A CA 1
ATOM 753 C C . LEU A 1 99 ? -4.376 7.320 6.498 1.00 94.31 99 LEU A C 1
ATOM 755 O O . LEU A 1 99 ? -5.542 7.050 6.785 1.00 94.31 99 LEU A O 1
ATOM 759 N N . LYS A 1 100 ? -3.966 7.476 5.232 1.00 95.38 100 LYS A N 1
ATOM 760 C CA . LYS A 1 100 ? -4.847 7.266 4.072 1.00 95.38 100 LYS A CA 1
ATOM 761 C C . LYS A 1 100 ? -5.379 5.836 4.027 1.00 95.38 100 LYS A C 1
ATOM 763 O O . LYS A 1 100 ? -6.585 5.658 3.892 1.00 95.38 100 LYS A O 1
ATOM 768 N N . LEU A 1 101 ? -4.512 4.843 4.225 1.00 97.12 101 LEU A N 1
ATOM 769 C CA . LEU A 1 101 ? -4.905 3.437 4.291 1.00 97.12 101 LEU A CA 1
ATOM 770 C C . LEU A 1 101 ? -5.911 3.181 5.419 1.00 97.12 101 LEU A C 1
ATOM 772 O O . LEU A 1 101 ? -6.954 2.576 5.192 1.00 97.12 101 LEU A O 1
ATOM 776 N N . LEU A 1 102 ? -5.645 3.681 6.628 1.00 96.44 102 LEU A N 1
ATOM 777 C CA . LEU A 1 102 ? -6.561 3.521 7.763 1.00 96.44 102 LEU A CA 1
ATOM 778 C C . LEU A 1 102 ? -7.890 4.250 7.542 1.00 96.44 102 LEU A C 1
ATOM 780 O O . LEU A 1 102 ? -8.934 3.763 7.965 1.00 96.44 102 LEU A O 1
ATOM 784 N N . THR A 1 103 ? -7.866 5.390 6.853 1.00 95.50 103 THR A N 1
ATOM 785 C CA . THR A 1 103 ? -9.085 6.106 6.460 1.00 95.50 103 THR A CA 1
ATOM 786 C C . THR A 1 103 ? -9.905 5.265 5.487 1.00 95.50 103 THR A C 1
ATOM 788 O O . THR A 1 103 ? -11.081 5.034 5.758 1.00 95.50 103 THR A O 1
ATOM 791 N N . ALA A 1 104 ? -9.276 4.711 4.446 1.00 96.12 104 ALA A N 1
ATOM 792 C CA . ALA A 1 104 ? -9.927 3.786 3.521 1.00 96.12 104 ALA A CA 1
ATOM 793 C C . ALA A 1 104 ? -10.495 2.556 4.249 1.00 96.12 104 ALA A C 1
ATOM 795 O O . ALA A 1 104 ? -11.609 2.142 3.962 1.00 96.12 104 ALA A O 1
ATOM 796 N N . MET A 1 105 ? -9.788 2.022 5.251 1.00 95.94 105 MET A N 1
ATOM 79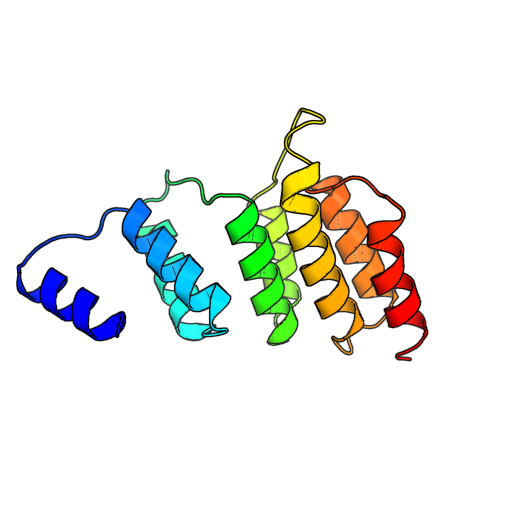7 C CA . MET A 1 105 ? -10.279 0.929 6.103 1.00 95.94 105 MET A CA 1
ATOM 798 C C . MET A 1 105 ? -11.462 1.313 6.999 1.00 95.94 105 MET A C 1
ATOM 800 O O . MET A 1 105 ? -12.232 0.448 7.391 1.00 95.94 105 MET A O 1
ATOM 804 N N . SER A 1 106 ? -11.569 2.579 7.406 1.00 93.81 106 SER A N 1
ATOM 805 C CA . SER A 1 106 ? -12.703 3.066 8.207 1.00 93.81 106 SER A CA 1
ATOM 806 C C . SER A 1 106 ? -13.949 3.338 7.362 1.00 93.81 106 SER A C 1
ATOM 808 O O . SER A 1 106 ? -15.060 3.423 7.886 1.00 93.81 106 SER A O 1
ATOM 810 N N . GLU A 1 107 ? -13.743 3.521 6.059 1.00 92.38 107 GLU A N 1
ATOM 811 C CA . GLU A 1 107 ? -14.782 3.736 5.055 1.00 92.38 107 GLU A CA 1
ATOM 812 C C . GLU A 1 107 ? -15.159 2.431 4.342 1.00 92.38 107 GLU A C 1
ATOM 814 O O . GLU A 1 107 ? -16.255 2.333 3.794 1.00 92.38 107 GLU A O 1
ATOM 819 N N . SER A 1 108 ? -14.290 1.413 4.374 1.00 86.19 108 SER A N 1
ATOM 820 C CA . SER A 1 108 ? -14.629 0.065 3.942 1.00 86.19 108 SER A CA 1
ATOM 821 C C . SER A 1 108 ? -15.564 -0.559 4.979 1.00 86.19 108 SER A C 1
ATOM 823 O O . SER A 1 108 ? -15.327 -0.490 6.184 1.00 86.19 108 SER A O 1
ATOM 825 N N . GLY A 1 109 ? -16.651 -1.185 4.532 1.00 85.25 109 GLY A N 1
ATOM 826 C CA . GLY A 1 109 ? -17.644 -1.826 5.409 1.00 85.25 109 GLY A CA 1
ATOM 827 C C . GLY A 1 109 ? -17.121 -3.018 6.232 1.00 85.25 109 GLY A C 1
ATOM 828 O O . GLY A 1 109 ? -17.915 -3.756 6.801 1.00 85.25 109 GLY A O 1
ATOM 829 N N . GLU A 1 110 ? -15.801 -3.214 6.302 1.00 87.69 110 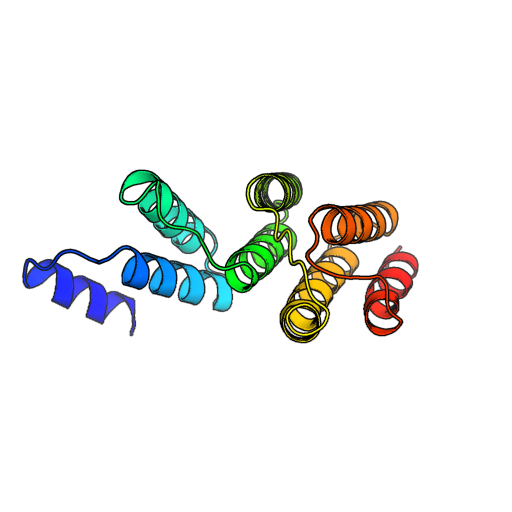GLU A N 1
ATOM 830 C CA . GLU A 1 110 ? -15.092 -4.281 7.020 1.00 87.69 110 GLU A CA 1
ATOM 831 C C . GLU A 1 110 ? -15.134 -4.100 8.550 1.00 87.69 110 GLU A C 1
ATOM 833 O O . GLU A 1 110 ? -14.838 -5.029 9.306 1.00 87.69 110 GLU A O 1
ATOM 838 N N . GLY A 1 111 ? -15.492 -2.898 9.013 1.00 88.12 111 GLY A N 1
ATOM 839 C CA . GLY A 1 111 ? -15.738 -2.576 10.415 1.00 88.12 111 GLY A CA 1
ATOM 840 C C . GLY A 1 111 ? -14.490 -2.264 11.252 1.00 88.12 111 GLY A C 1
ATOM 841 O O . GLY A 1 111 ? -13.343 -2.486 10.870 1.00 88.12 111 GLY A O 1
ATOM 842 N N . ALA A 1 112 ? -14.734 -1.751 12.462 1.00 91.56 112 ALA A N 1
ATOM 843 C CA . ALA A 1 112 ? -13.690 -1.221 13.345 1.00 91.56 112 ALA A CA 1
ATOM 844 C C . ALA A 1 112 ? -12.610 -2.231 13.777 1.00 91.56 112 ALA A C 1
ATOM 846 O O . ALA A 1 112 ? -11.469 -1.835 14.015 1.00 91.56 112 ALA A O 1
ATOM 847 N N . ALA A 1 113 ? -12.952 -3.520 13.897 1.00 93.44 113 ALA A N 1
ATOM 848 C CA . ALA A 1 113 ? -11.979 -4.560 14.240 1.00 93.44 113 ALA A CA 1
ATOM 849 C C . ALA A 1 113 ? -10.909 -4.678 13.143 1.00 93.44 113 ALA A C 1
ATOM 851 O O . ALA A 1 113 ? -9.721 -4.574 13.431 1.00 93.44 113 ALA A O 1
ATOM 852 N N . SER A 1 114 ? -11.338 -4.739 11.881 1.00 94.25 114 SER A N 1
ATOM 853 C CA . SER A 1 114 ? -10.462 -4.808 10.710 1.00 94.25 114 SER A CA 1
ATOM 854 C C . SER A 1 114 ? -9.578 -3.565 10.570 1.00 94.25 114 SER A C 1
ATOM 856 O O . SER A 1 114 ? -8.390 -3.675 10.264 1.00 94.25 114 SER A O 1
ATOM 858 N N . THR A 1 115 ? -10.112 -2.366 10.844 1.00 95.12 115 THR A N 1
A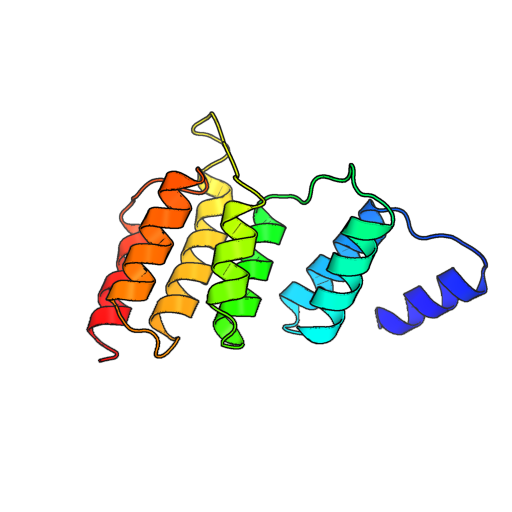TOM 859 C CA . THR A 1 115 ? -9.311 -1.126 10.863 1.00 95.12 115 THR A CA 1
ATOM 860 C C . THR A 1 115 ? -8.220 -1.167 11.941 1.00 95.12 115 THR A C 1
ATOM 862 O O . THR A 1 115 ? -7.087 -0.744 11.697 1.00 95.12 115 THR A O 1
ATOM 865 N N . ARG A 1 116 ? -8.534 -1.692 13.133 1.00 94.50 116 ARG A N 1
ATOM 866 C CA . ARG A 1 116 ? -7.561 -1.865 14.220 1.00 94.50 116 ARG A CA 1
ATOM 867 C C . ARG A 1 116 ? -6.495 -2.898 13.861 1.00 94.50 116 ARG A C 1
ATOM 869 O O . ARG A 1 116 ? -5.315 -2.633 14.087 1.00 94.50 116 ARG A O 1
ATOM 876 N N . ASP A 1 117 ? -6.891 -4.028 13.289 1.00 96.19 117 ASP A N 1
ATOM 877 C CA . ASP A 1 117 ? -5.961 -5.084 12.884 1.00 96.19 117 ASP A CA 1
ATOM 878 C C . ASP A 1 117 ? -5.003 -4.587 11.792 1.00 96.19 117 ASP A C 1
ATOM 880 O O . ASP A 1 117 ? -3.803 -4.865 11.849 1.00 96.19 117 ASP A O 1
ATOM 884 N N . MET A 1 118 ? -5.487 -3.750 10.866 1.00 97.00 118 MET A N 1
ATOM 885 C CA . MET A 1 118 ? -4.632 -3.072 9.887 1.00 97.00 118 MET A CA 1
ATOM 886 C C . MET A 1 118 ? -3.608 -2.142 10.556 1.00 97.00 118 MET A C 1
ATOM 888 O O . MET A 1 118 ? -2.437 -2.156 10.182 1.00 97.00 118 MET A O 1
ATOM 892 N N . LEU A 1 119 ? -3.998 -1.356 11.569 1.00 95.06 119 LEU A N 1
ATOM 893 C CA . LEU A 1 119 ? -3.036 -0.536 12.318 1.00 95.06 119 LEU A CA 1
ATOM 894 C C . LEU A 1 119 ? -1.979 -1.411 13.005 1.00 95.06 119 LEU A C 1
ATOM 896 O O . LEU A 1 119 ? -0.789 -1.102 12.933 1.00 95.06 119 LEU A O 1
ATOM 900 N N . SER A 1 120 ? -2.395 -2.501 13.652 1.00 94.81 120 SER A N 1
ATOM 901 C CA . SER A 1 120 ? -1.471 -3.444 14.288 1.00 94.81 120 SER A CA 1
ATOM 902 C C . SER A 1 120 ? -0.485 -4.039 13.281 1.00 94.81 120 SER A C 1
ATOM 904 O O . SER A 1 120 ? 0.710 -4.092 13.573 1.00 94.81 120 SER A O 1
ATOM 906 N N . LEU A 1 121 ? -0.954 -4.396 12.083 1.00 95.56 121 LEU A N 1
ATOM 907 C CA . LEU A 1 121 ? -0.105 -4.873 10.994 1.00 95.56 121 LEU A CA 1
ATOM 908 C C . LEU A 1 121 ? 0.911 -3.809 10.553 1.00 95.56 121 LEU A C 1
ATOM 910 O O . LEU A 1 121 ? 2.099 -4.108 10.454 1.00 95.56 121 LEU A O 1
ATOM 914 N N . LEU A 1 122 ? 0.481 -2.563 10.332 1.00 93.62 122 LEU A N 1
ATOM 915 C CA . LEU A 1 122 ? 1.379 -1.472 9.928 1.00 93.62 122 LEU A CA 1
ATOM 916 C C . LEU A 1 122 ? 2.481 -1.218 10.965 1.00 93.62 122 LEU A C 1
ATOM 918 O O . LEU A 1 122 ? 3.638 -1.002 10.598 1.00 93.62 122 LEU A O 1
ATOM 922 N N . VAL A 1 123 ? 2.144 -1.294 12.253 1.00 91.44 123 VAL A N 1
ATOM 923 C CA . VAL A 1 123 ? 3.121 -1.173 13.343 1.00 91.44 123 VAL A CA 1
ATOM 924 C C . VAL A 1 123 ? 4.083 -2.362 13.351 1.00 91.44 123 VAL A C 1
ATOM 926 O O . VAL A 1 123 ? 5.296 -2.164 13.415 1.00 91.44 123 VAL A O 1
ATOM 929 N N . GLN A 1 124 ? 3.568 -3.589 13.236 1.00 91.75 124 GLN A N 1
ATOM 930 C CA . GLN A 1 124 ? 4.382 -4.808 13.233 1.00 91.75 124 GLN A CA 1
ATOM 931 C C . GLN A 1 124 ? 5.366 -4.850 12.056 1.00 91.75 124 GLN A C 1
ATOM 933 O O . GLN A 1 124 ? 6.519 -5.235 12.240 1.00 91.75 124 GLN A O 1
ATOM 938 N N . GLN A 1 125 ? 4.934 -4.421 10.869 1.00 91.88 125 GLN A N 1
ATOM 939 C CA . GLN A 1 125 ? 5.768 -4.384 9.663 1.00 91.88 125 GLN A CA 1
ATOM 940 C C . GLN A 1 125 ? 6.692 -3.150 9.601 1.00 91.88 125 GLN A C 1
ATOM 942 O O . GLN A 1 125 ? 7.436 -2.964 8.633 1.00 91.88 125 GLN A O 1
ATOM 947 N N . GLY A 1 126 ? 6.677 -2.305 10.639 1.00 89.06 126 GLY A N 1
ATOM 948 C CA . GLY A 1 126 ? 7.585 -1.168 10.793 1.00 89.06 126 GLY A CA 1
ATOM 949 C C . GLY A 1 126 ? 7.245 0.048 9.930 1.00 89.06 126 GLY A C 1
ATOM 950 O O . GLY A 1 126 ? 8.120 0.885 9.709 1.00 89.06 126 GLY A O 1
ATOM 951 N N . TYR A 1 127 ? 6.008 0.154 9.435 1.00 89.75 127 TYR A N 1
ATOM 952 C CA . TYR A 1 127 ? 5.553 1.304 8.649 1.00 89.75 127 TYR A CA 1
ATOM 953 C C . TYR A 1 127 ? 5.312 2.538 9.516 1.00 89.75 127 TYR A C 1
ATOM 955 O O . TYR A 1 127 ? 5.606 3.655 9.100 1.00 89.75 127 TYR A O 1
ATOM 963 N N . CYS A 1 128 ? 4.776 2.366 10.723 1.00 87.69 128 CYS A N 1
ATOM 964 C CA . CYS A 1 128 ? 4.472 3.490 11.600 1.00 87.69 128 CYS A CA 1
ATOM 965 C C . CYS A 1 128 ? 4.563 3.121 13.082 1.00 87.69 128 CYS A C 1
ATOM 967 O O . CYS A 1 128 ? 4.628 1.956 13.467 1.00 87.69 128 CYS A O 1
ATOM 969 N N . THR A 1 129 ? 4.551 4.150 13.925 1.00 86.38 129 THR A N 1
ATOM 970 C CA . THR A 1 129 ? 4.284 4.026 15.357 1.00 86.38 129 THR A CA 1
ATOM 971 C C . THR A 1 129 ? 2.913 4.608 15.658 1.00 86.38 129 THR A C 1
ATOM 973 O O . THR A 1 129 ? 2.444 5.526 14.978 1.00 86.38 129 THR A O 1
ATOM 976 N N . VAL A 1 130 ? 2.258 4.079 16.691 1.00 83.44 130 VAL A N 1
ATOM 977 C CA . VAL A 1 130 ? 0.969 4.613 17.136 1.00 83.44 130 VAL A CA 1
ATOM 978 C C . VAL A 1 130 ? 1.164 6.053 17.608 1.00 83.44 130 VAL A C 1
ATOM 980 O O . VAL A 1 130 ? 1.983 6.329 18.483 1.00 83.44 130 VAL A O 1
ATOM 983 N N . ASN A 1 131 ? 0.406 6.974 17.018 1.00 81.69 131 ASN A N 1
ATOM 984 C CA . ASN A 1 131 ? 0.364 8.377 17.405 1.00 81.69 131 ASN A CA 1
ATOM 985 C C . ASN A 1 131 ? -1.066 8.923 17.255 1.00 81.69 131 ASN A C 1
ATOM 987 O O . ASN A 1 131 ? -1.923 8.290 16.636 1.00 81.69 131 ASN A O 1
ATOM 991 N N . ASN A 1 132 ? -1.315 10.115 17.801 1.00 82.69 132 ASN A N 1
ATOM 992 C CA . ASN A 1 132 ? -2.653 10.713 17.852 1.00 82.69 132 ASN A CA 1
ATOM 993 C C . ASN A 1 132 ? -3.283 10.944 16.467 1.00 82.69 132 ASN A C 1
ATOM 995 O O . ASN A 1 132 ? -4.505 10.978 16.356 1.00 82.69 132 ASN A O 1
ATOM 999 N N . ILE A 1 133 ? -2.474 11.064 15.410 1.00 81.69 133 ILE A N 1
ATOM 1000 C CA . ILE A 1 133 ? -2.960 11.257 14.038 1.00 81.69 133 ILE A CA 1
ATOM 1001 C C . ILE A 1 133 ? -3.662 9.981 13.541 1.00 81.69 133 ILE A C 1
ATOM 1003 O O . ILE A 1 133 ? -4.666 10.068 12.840 1.00 81.69 133 ILE A O 1
ATOM 1007 N N . MET A 1 134 ? -3.199 8.798 13.962 1.00 83.12 134 MET A N 1
ATOM 1008 C CA . MET A 1 134 ? -3.766 7.504 13.549 1.00 83.12 134 MET A CA 1
ATOM 1009 C C . MET A 1 134 ? -5.067 7.134 14.276 1.00 83.12 134 MET A C 1
ATOM 1011 O O . MET A 1 134 ? -5.722 6.164 13.901 1.00 83.12 134 MET A O 1
ATOM 1015 N N . LEU A 1 135 ? -5.461 7.888 15.308 1.00 83.81 135 LEU A N 1
ATOM 1016 C CA . LEU A 1 135 ? -6.666 7.591 16.091 1.00 83.81 135 LEU A CA 1
ATOM 1017 C C . LEU A 1 135 ? -7.957 8.017 15.380 1.00 83.81 135 LEU A C 1
ATOM 1019 O O . LEU A 1 135 ? -8.994 7.390 15.581 1.00 83.81 135 LEU A O 1
ATOM 1023 N N . GLY A 1 136 ? -7.899 9.045 14.527 1.00 89.06 136 GLY A N 1
ATOM 1024 C CA . GLY A 1 136 ? -9.070 9.567 13.812 1.00 89.06 136 GLY A CA 1
ATOM 1025 C C . GLY A 1 136 ? -9.835 8.494 13.021 1.00 89.06 136 GLY A C 1
ATOM 1026 O O . GLY A 1 136 ? -11.032 8.319 13.258 1.00 89.06 136 GLY A O 1
ATOM 1027 N N . PRO A 1 137 ? -9.170 7.722 12.139 1.00 89.94 137 PRO A N 1
ATOM 1028 C CA . PRO A 1 137 ? -9.826 6.648 11.396 1.00 89.94 137 PRO A CA 1
ATOM 1029 C C . PRO A 1 137 ? -10.392 5.532 12.277 1.00 89.94 137 PRO A C 1
ATOM 1031 O O . PRO A 1 137 ? -11.448 4.991 11.966 1.00 89.94 137 PRO A O 1
ATOM 1034 N N . LEU A 1 138 ? -9.736 5.205 13.396 1.00 88.56 138 LEU A N 1
ATOM 1035 C CA . LEU A 1 138 ? -10.237 4.185 14.322 1.00 88.56 138 LEU A CA 1
ATOM 1036 C C . LEU A 1 138 ? -11.559 4.613 14.957 1.00 88.56 138 LEU A C 1
ATOM 1038 O O . LEU A 1 138 ? -12.515 3.841 14.970 1.00 88.56 138 LEU A O 1
ATOM 1042 N N . ILE A 1 139 ? -11.633 5.858 15.438 1.00 88.75 139 ILE A N 1
ATOM 1043 C CA . ILE A 1 139 ? -12.871 6.420 15.990 1.00 88.75 139 ILE A CA 1
ATOM 1044 C C . ILE A 1 139 ? -13.957 6.419 14.912 1.00 88.75 139 ILE A C 1
ATOM 1046 O O . ILE A 1 139 ? -15.068 5.959 15.161 1.00 88.75 139 ILE A O 1
ATOM 1050 N N . ARG A 1 140 ? -13.630 6.864 13.694 1.00 88.56 140 ARG A N 1
ATOM 1051 C CA . ARG A 1 140 ? -14.580 6.885 12.575 1.00 88.56 140 ARG A CA 1
ATOM 1052 C C . ARG A 1 140 ? -15.124 5.495 12.239 1.00 88.56 140 ARG A C 1
ATOM 1054 O O . ARG A 1 140 ? -16.329 5.352 12.069 1.00 88.56 140 ARG A O 1
ATOM 1061 N N . ALA A 1 141 ? -14.277 4.468 12.227 1.00 89.44 141 ALA A N 1
ATOM 1062 C CA . ALA A 1 141 ? -14.700 3.091 11.975 1.00 89.44 141 ALA A CA 1
ATOM 1063 C C . ALA A 1 141 ? -15.679 2.561 13.043 1.00 89.44 141 ALA A C 1
ATOM 1065 O O . ALA A 1 141 ? -16.509 1.701 12.755 1.00 89.44 141 ALA A O 1
ATOM 1066 N N . HIS A 1 142 ? -15.602 3.065 14.281 1.00 87.56 142 HIS A N 1
ATOM 1067 C CA . HIS A 1 142 ? -16.576 2.749 15.331 1.00 87.56 142 HIS A CA 1
ATOM 1068 C C . HIS A 1 142 ? -17.917 3.466 15.151 1.00 87.56 142 HIS A C 1
ATOM 1070 O O . HIS A 1 142 ? -18.930 2.945 15.613 1.00 87.56 142 HIS A O 1
ATOM 1076 N N . LEU A 1 143 ? -17.918 4.637 14.509 1.00 87.25 143 LEU A N 1
ATOM 1077 C CA . LEU A 1 143 ? -19.113 5.445 14.262 1.00 87.25 143 LEU A CA 1
ATOM 1078 C C . LEU A 1 143 ? -19.856 5.038 12.984 1.00 87.25 143 LEU A C 1
ATOM 1080 O O . LEU A 1 143 ? -21.067 5.193 12.925 1.00 87.25 143 LEU A O 1
ATOM 1084 N N . ASN A 1 144 ? -19.154 4.489 11.992 1.00 75.88 144 ASN A N 1
ATOM 1085 C CA . ASN A 1 144 ? -19.725 3.999 10.730 1.00 75.88 144 ASN A CA 1
ATOM 1086 C C . ASN A 1 144 ? -20.383 2.602 10.853 1.00 75.88 144 ASN A C 1
ATOM 1088 O O . ASN A 1 144 ? -20.466 1.877 9.864 1.00 75.88 144 ASN A O 1
ATOM 1092 N N . ARG A 1 145 ? -20.782 2.199 12.065 1.00 56.34 145 ARG A N 1
ATOM 1093 C CA . ARG A 1 145 ? -21.454 0.920 12.334 1.00 56.34 145 ARG A CA 1
ATOM 1094 C C . ARG A 1 145 ? -22.951 0.992 12.074 1.00 56.34 145 ARG A C 1
ATOM 1096 O O . ARG A 1 145 ? -23.541 2.052 12.369 1.00 56.34 145 ARG A O 1
#

Foldseek 3Di:
DVVVVVVVCVVVVDDDDLVRLLVQLLVCLVVLVLVSNVVSVVVSCVVPVVDQRDPLSLLSNLQSCLLVVNNVVSLVSCVVRQPPDDDDPQLVVLVVSLLSSLQSVLVRPPALVSSVVSVVSCVVSPNHDDDPSNVVSSVSRNVVD

Secondary structure (DSSP, 8-state):
-HHHHHHHHHHTTPPPPHHHHHHHHHHHHHHT-HHHHHHHHHHHHHH-TT----HHHHHHHHHHHHHTT-HHHHHHHHHHS-----STTTHHHHHHHHHHHHHHHHHSTTHHHHHHHHHHHHHHTTS----GGGHHHHHHHHH--